Protein AF-A0A9N7MM96-F1 (afdb_monomer_lite)

Structure (mmCIF, N/CA/C/O backbone):
data_AF-A0A9N7MM96-F1
#
_entry.id   AF-A0A9N7MM96-F1
#
loop_
_atom_site.group_PDB
_atom_site.id
_atom_site.type_symbol
_atom_site.label_atom_id
_atom_site.label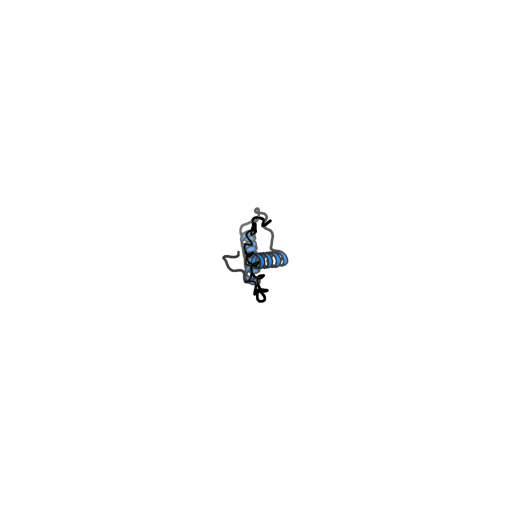_alt_id
_atom_site.label_comp_id
_atom_site.label_asym_id
_atom_site.label_entity_id
_atom_site.label_seq_id
_atom_site.pdbx_PDB_ins_code
_atom_site.Cartn_x
_atom_site.Cartn_y
_atom_site.Cartn_z
_atom_site.occupancy
_atom_site.B_iso_or_equiv
_atom_site.auth_seq_id
_atom_site.auth_comp_id
_atom_site.auth_asym_id
_atom_site.auth_atom_id
_atom_site.pdbx_PDB_model_num
ATOM 1 N N . ILE A 1 1 ? -24.217 49.245 85.670 1.00 51.16 1 ILE A N 1
ATOM 2 C CA . ILE A 1 1 ? -23.754 48.120 84.821 1.00 51.16 1 ILE A CA 1
ATOM 3 C C . ILE A 1 1 ? -24.854 47.829 83.816 1.00 51.16 1 ILE A C 1
ATOM 5 O O . ILE A 1 1 ? -25.950 47.547 84.266 1.00 51.16 1 ILE A O 1
ATOM 9 N N . MET A 1 2 ? -24.589 47.941 82.513 1.00 37.16 2 MET A N 1
ATOM 10 C CA . MET A 1 2 ? -25.038 46.991 81.480 1.00 37.16 2 MET A CA 1
ATOM 11 C C . MET A 1 2 ? -24.443 47.428 80.136 1.00 37.16 2 MET A C 1
ATOM 13 O O . MET A 1 2 ? -24.692 48.523 79.641 1.00 37.16 2 MET A O 1
ATOM 17 N N . ALA A 1 3 ? -23.549 46.583 79.623 1.00 46.59 3 ALA A N 1
ATOM 18 C CA . ALA A 1 3 ? -22.722 46.818 78.453 1.00 46.59 3 ALA A CA 1
ATOM 19 C C . ALA A 1 3 ? -23.477 46.534 77.146 1.00 46.59 3 ALA A C 1
ATOM 21 O O . ALA A 1 3 ? -24.319 45.641 77.062 1.00 46.59 3 ALA A O 1
ATOM 22 N N . ARG A 1 4 ? -23.106 47.304 76.120 1.00 46.62 4 ARG A N 1
ATOM 23 C CA . ARG A 1 4 ? -23.517 47.191 74.717 1.00 46.62 4 ARG A CA 1
ATOM 24 C C . ARG A 1 4 ? -23.279 45.768 74.191 1.00 46.62 4 ARG A C 1
ATOM 26 O O . ARG A 1 4 ? -22.165 45.255 74.266 1.00 46.62 4 ARG A O 1
ATOM 33 N N . ARG A 1 5 ? -24.315 45.139 73.631 1.00 49.94 5 ARG A N 1
ATOM 34 C CA . ARG A 1 5 ? -24.243 43.801 73.024 1.00 49.94 5 ARG A CA 1
ATOM 35 C C . ARG A 1 5 ? -23.882 43.942 71.540 1.00 49.94 5 ARG A C 1
ATOM 37 O O . ARG A 1 5 ? -24.737 44.256 70.720 1.00 49.94 5 ARG A O 1
ATOM 44 N N . ASN A 1 6 ? -22.615 43.715 71.197 1.00 51.50 6 ASN A N 1
ATOM 45 C CA . ASN A 1 6 ? -22.162 43.589 69.809 1.00 51.50 6 ASN A CA 1
ATOM 46 C C . ASN A 1 6 ? -22.601 42.220 69.259 1.00 51.50 6 ASN A C 1
ATOM 48 O O . ASN A 1 6 ? -21.943 41.208 69.503 1.00 51.50 6 ASN A O 1
ATOM 52 N N . ALA A 1 7 ? -23.720 42.171 68.534 1.00 47.50 7 ALA A N 1
ATOM 53 C CA . ALA A 1 7 ? -24.150 40.974 67.816 1.00 47.50 7 ALA A CA 1
ATOM 54 C C . ALA A 1 7 ? -23.361 40.868 66.503 1.00 47.50 7 ALA A C 1
ATOM 56 O O . ALA A 1 7 ? -23.638 41.542 65.514 1.00 47.50 7 ALA A O 1
ATOM 57 N N . ARG A 1 8 ? -22.311 40.047 66.533 1.00 49.72 8 ARG A N 1
ATOM 58 C CA . ARG A 1 8 ? -21.457 39.738 65.388 1.00 49.72 8 ARG A CA 1
ATOM 59 C C . ARG A 1 8 ? -22.283 39.028 64.315 1.00 49.72 8 ARG A C 1
ATOM 61 O O . ARG A 1 8 ? -22.731 37.904 64.521 1.00 49.72 8 ARG A O 1
ATOM 68 N N . ASN A 1 9 ? -22.456 39.732 63.203 1.00 49.50 9 ASN A N 1
ATOM 69 C CA . ASN A 1 9 ? -22.967 39.296 61.910 1.00 49.50 9 ASN A CA 1
ATOM 70 C C . ASN A 1 9 ? -22.541 37.843 61.597 1.00 49.50 9 ASN A C 1
ATOM 72 O O . ASN A 1 9 ? -21.384 37.594 61.257 1.00 49.50 9 ASN A O 1
ATOM 76 N N . ARG A 1 10 ? -23.447 36.872 61.775 1.00 46.66 10 ARG A N 1
ATOM 77 C CA . ARG A 1 10 ? -23.247 35.480 61.347 1.00 46.66 10 ARG A CA 1
ATOM 78 C C . ARG A 1 10 ? -23.995 35.281 60.039 1.00 46.66 10 ARG A C 1
ATOM 80 O O . ARG A 1 10 ? -25.170 34.934 60.033 1.00 46.66 10 ARG A O 1
ATOM 87 N N . GLN A 1 11 ? -23.301 35.533 58.939 1.00 45.78 11 GLN A N 1
ATOM 88 C CA . GLN A 1 11 ? -23.743 35.114 57.618 1.00 45.78 11 GLN A CA 1
ATOM 89 C C . GLN A 1 11 ? -23.669 33.575 57.551 1.00 45.78 11 GLN A C 1
ATOM 91 O O . GLN A 1 11 ? -22.620 33.023 57.896 1.00 45.78 11 GLN A O 1
ATOM 96 N N . PRO A 1 12 ? -24.738 32.860 57.158 1.00 49.84 12 PRO A N 1
ATOM 97 C CA . PRO A 1 12 ? -24.636 31.440 56.858 1.00 49.84 12 PRO A CA 1
ATOM 98 C C . PRO A 1 12 ? -23.765 31.268 55.609 1.00 49.84 12 PRO A C 1
ATOM 100 O O . PRO A 1 12 ? -24.015 31.883 54.574 1.00 49.84 12 PRO A O 1
ATOM 103 N N . THR A 1 13 ? -22.706 30.471 55.715 1.00 54.62 13 THR A N 1
ATOM 104 C CA . THR A 1 13 ? -21.861 30.098 54.575 1.00 54.62 13 THR A CA 1
ATOM 105 C C . THR A 1 13 ? -22.690 29.298 53.565 1.00 54.62 13 THR A C 1
ATOM 107 O O . THR A 1 13 ? -23.341 28.338 53.987 1.00 54.62 13 THR A O 1
ATOM 110 N N . PRO A 1 14 ? -22.676 29.625 52.260 1.00 56.66 14 PRO A N 1
ATOM 111 C CA . PRO A 1 14 ? -23.288 28.759 51.261 1.00 56.66 14 PRO A CA 1
ATOM 112 C C . PRO A 1 14 ? -22.523 27.430 51.202 1.00 56.66 14 PRO A C 1
ATOM 114 O O . PRO A 1 14 ? -21.291 27.410 51.201 1.00 56.66 14 PRO A O 1
ATOM 117 N N . SER A 1 15 ? -23.259 26.319 51.207 1.00 55.5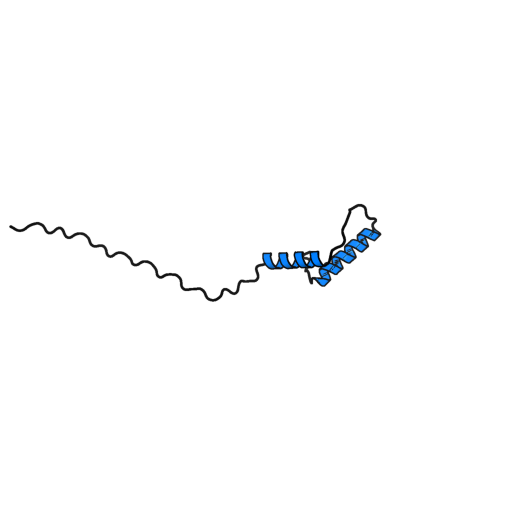3 15 SER A N 1
ATOM 118 C CA . SER A 1 15 ? -22.711 24.969 51.068 1.00 55.53 15 SER A CA 1
ATOM 119 C C . SER A 1 15 ? -21.933 24.825 49.750 1.00 55.53 15 SER A C 1
ATOM 121 O O . SER A 1 15 ? -22.348 25.406 48.744 1.00 55.53 15 SER A O 1
ATOM 123 N N . PRO A 1 16 ? -20.834 24.048 49.713 1.00 66.75 16 PRO A N 1
ATOM 124 C CA . PRO A 1 16 ? -20.177 23.718 48.453 1.00 66.75 16 PRO A CA 1
ATOM 125 C C . PRO A 1 16 ? -21.136 22.914 47.552 1.00 66.75 16 PRO A C 1
ATOM 127 O O . PRO A 1 16 ? -21.951 22.144 48.073 1.00 66.75 16 PRO A O 1
ATOM 130 N N . PRO A 1 17 ? -21.074 23.081 46.217 1.00 65.12 17 PRO A N 1
ATOM 131 C CA . PRO A 1 17 ? -21.906 22.309 45.301 1.00 65.12 17 PRO A CA 1
ATOM 132 C C . PRO A 1 17 ? -21.585 20.807 45.408 1.00 65.12 17 PRO A C 1
ATOM 134 O O . PRO A 1 17 ? -20.440 20.446 45.699 1.00 65.12 17 PRO A O 1
ATOM 137 N N . PRO A 1 18 ? -22.570 19.918 45.179 1.00 66.00 18 PRO A N 1
ATOM 138 C CA . PRO A 1 18 ? -22.337 18.479 45.197 1.00 66.00 18 PRO A CA 1
ATOM 139 C C . PRO A 1 18 ? -21.331 18.090 44.106 1.00 66.00 18 PRO A C 1
ATOM 141 O O . PRO A 1 18 ? -21.387 18.598 42.985 1.00 66.00 18 PRO A O 1
ATOM 144 N N . SER A 1 19 ? -20.401 17.191 44.438 1.00 60.78 19 SER A N 1
ATOM 145 C CA . SER A 1 19 ? -19.442 16.632 43.482 1.00 60.78 19 SER A CA 1
ATOM 146 C C . SER A 1 19 ? -20.166 15.994 42.285 1.00 60.78 19 SER A C 1
ATOM 148 O O . SER A 1 19 ? -21.212 15.365 42.479 1.00 60.78 19 SER A O 1
ATOM 150 N N . PRO A 1 20 ? -19.636 16.123 41.054 1.00 62.81 20 PRO A N 1
ATOM 151 C CA . PRO A 1 20 ? -20.244 15.501 39.884 1.00 62.81 20 PRO A CA 1
ATOM 152 C C . PRO A 1 20 ? -20.249 13.974 40.044 1.00 62.81 20 PRO A C 1
ATOM 154 O O . PRO A 1 20 ? -19.243 13.379 40.432 1.00 62.81 20 PRO A O 1
ATOM 157 N N . SER A 1 21 ? -21.395 13.347 39.767 1.00 63.31 21 SER A N 1
ATOM 158 C CA . SER A 1 21 ? -21.523 11.884 39.738 1.00 63.31 21 SER A CA 1
ATOM 159 C C . SER A 1 21 ? -20.554 11.262 38.725 1.00 63.31 21 SER A C 1
ATOM 161 O O . SER A 1 21 ? -20.277 11.888 37.699 1.00 63.31 21 SER A O 1
ATOM 163 N N . PRO A 1 22 ? -20.072 10.027 38.960 1.00 61.50 22 PRO A N 1
ATOM 164 C CA . PRO A 1 22 ? -19.314 9.292 37.958 1.00 61.50 22 PRO A CA 1
ATOM 165 C C . PRO A 1 22 ? -20.202 9.063 36.730 1.00 61.50 22 PRO A C 1
ATOM 167 O O . PRO A 1 22 ? -21.268 8.452 36.823 1.00 61.50 22 PRO A O 1
ATOM 170 N N . SER A 1 23 ? -19.782 9.599 35.586 1.00 60.16 23 SER A N 1
ATOM 171 C CA . SER A 1 23 ? -20.446 9.387 34.303 1.00 60.16 23 SER A CA 1
ATOM 172 C C . SER A 1 23 ? -20.576 7.883 33.994 1.00 60.16 23 SER A C 1
ATOM 174 O O . SER A 1 23 ? -19.672 7.116 34.342 1.00 60.16 23 SER A O 1
ATOM 176 N N . PRO A 1 24 ? -21.647 7.442 33.303 1.00 67.00 24 PRO A N 1
ATOM 177 C CA . PRO A 1 24 ? -21.733 6.097 32.724 1.00 67.00 24 PRO A CA 1
ATOM 178 C C . PRO A 1 24 ? -20.488 5.796 31.875 1.00 67.00 24 PRO A C 1
ATOM 180 O O . PRO A 1 24 ? -19.891 6.751 31.372 1.00 67.00 24 PRO A O 1
ATOM 183 N N . PRO A 1 25 ? -20.090 4.520 31.670 1.00 62.84 25 PRO A N 1
ATOM 184 C CA . PRO A 1 25 ? -18.951 4.189 30.820 1.00 62.84 25 PRO A CA 1
ATOM 185 C C . PRO A 1 25 ? -19.149 4.867 29.468 1.00 62.84 25 PRO A C 1
ATOM 187 O O . PRO A 1 25 ? -20.049 4.517 28.704 1.00 62.84 25 PRO A O 1
ATOM 190 N N . HIS A 1 26 ? -18.351 5.907 29.228 1.00 58.84 26 HIS A N 1
ATOM 191 C CA . HIS A 1 26 ? -18.346 6.640 27.983 1.00 58.84 26 HIS A CA 1
ATOM 192 C C . HIS A 1 26 ? -18.056 5.609 26.895 1.00 58.84 26 HIS A C 1
ATOM 194 O O . HIS A 1 26 ? -16.931 5.122 26.794 1.00 58.84 26 HIS A O 1
ATOM 200 N N . GLN A 1 27 ? -19.064 5.249 26.097 1.00 61.16 27 GLN A N 1
ATOM 201 C CA . GLN A 1 27 ? -18.800 4.684 24.785 1.00 61.16 27 GLN A CA 1
ATOM 202 C C . GLN A 1 27 ? -18.044 5.780 24.040 1.00 61.16 27 GLN A C 1
ATOM 204 O O . GLN A 1 27 ? -18.641 6.742 23.560 1.00 61.16 27 GLN A O 1
ATOM 209 N N . GLN A 1 28 ? -16.712 5.706 24.075 1.00 59.78 28 GLN A N 1
ATOM 210 C CA . GLN A 1 28 ? -15.857 6.548 23.259 1.00 59.78 28 GLN A CA 1
ATOM 211 C C . GLN A 1 28 ? -16.332 6.342 21.827 1.00 59.78 28 GLN A C 1
ATOM 213 O O . GLN A 1 28 ? -16.215 5.242 21.286 1.00 59.78 28 GLN A O 1
ATOM 218 N N . ALA A 1 29 ? -16.911 7.387 21.235 1.00 62.25 29 ALA A N 1
ATOM 219 C CA . ALA A 1 29 ? -17.101 7.414 19.798 1.00 62.25 29 ALA A CA 1
ATOM 220 C C . ALA A 1 29 ? -15.746 7.063 19.157 1.00 62.25 29 ALA A C 1
ATOM 222 O O . ALA A 1 29 ? -14.712 7.509 19.671 1.00 62.25 29 ALA A O 1
ATOM 223 N N . PRO A 1 30 ? -15.713 6.231 18.104 1.00 62.81 30 PRO A N 1
ATOM 224 C CA . PRO A 1 30 ? -14.459 5.844 17.479 1.00 62.81 30 PRO A CA 1
ATOM 225 C C . PRO A 1 30 ? -13.698 7.112 17.089 1.00 62.81 30 PRO A C 1
ATOM 227 O O . PRO A 1 30 ? -14.154 7.882 16.249 1.00 62.81 30 PRO A O 1
ATOM 230 N N . ASN A 1 31 ? -12.562 7.359 17.748 1.00 67.44 31 ASN A N 1
ATOM 231 C CA . ASN A 1 31 ? -11.716 8.503 17.439 1.00 67.44 31 ASN A CA 1
ATOM 232 C C . ASN A 1 31 ? -11.212 8.328 15.997 1.00 67.44 31 ASN A C 1
ATOM 234 O O . ASN A 1 31 ? -10.438 7.395 15.753 1.00 67.44 31 ASN A O 1
ATOM 238 N N . PRO A 1 32 ? -11.585 9.204 15.048 1.00 66.88 32 PRO A N 1
ATOM 239 C CA . PRO A 1 32 ? -11.201 9.045 13.644 1.00 66.88 32 PRO A CA 1
ATOM 240 C C . PRO A 1 32 ? -9.676 9.080 13.465 1.00 66.88 32 PRO A C 1
ATOM 242 O O . PRO A 1 32 ? -9.126 8.333 12.659 1.00 66.88 32 PRO A O 1
ATOM 245 N N . ALA A 1 33 ? -8.969 9.839 14.311 1.00 71.12 33 ALA A N 1
ATOM 246 C CA . ALA A 1 33 ? -7.506 9.849 14.361 1.00 71.12 33 ALA A CA 1
ATOM 247 C C . ALA A 1 33 ? -6.901 8.470 14.702 1.00 71.12 33 ALA A C 1
ATOM 249 O O . ALA A 1 33 ? -5.871 8.087 14.154 1.00 71.12 33 ALA A O 1
ATOM 250 N N . GLY A 1 34 ? -7.552 7.697 15.580 1.00 73.69 34 GLY A N 1
ATOM 251 C CA . GLY A 1 34 ? -7.110 6.345 15.932 1.00 73.69 34 GLY A CA 1
ATOM 252 C C . GLY A 1 34 ? -7.366 5.332 14.815 1.00 73.69 34 GLY A C 1
ATOM 253 O O . GLY A 1 34 ? -6.549 4.439 14.600 1.00 73.69 34 GLY A O 1
ATOM 254 N N . ALA A 1 35 ? -8.464 5.492 14.072 1.00 76.19 35 ALA A N 1
ATOM 255 C CA . ALA A 1 35 ? -8.778 4.650 12.919 1.00 76.19 35 ALA A CA 1
ATOM 256 C C . ALA A 1 35 ? -7.781 4.863 11.765 1.00 76.19 35 ALA A C 1
ATOM 258 O O . ALA A 1 35 ? -7.269 3.888 11.219 1.00 76.19 35 ALA A O 1
ATOM 259 N N . HIS A 1 36 ? -7.426 6.118 11.469 1.00 81.06 36 HIS A N 1
ATOM 260 C CA . HIS A 1 36 ? -6.434 6.450 10.442 1.00 81.06 36 HIS A CA 1
ATOM 261 C C . HIS A 1 36 ? -5.056 5.838 10.743 1.00 81.06 36 HIS A C 1
ATOM 263 O O . HIS A 1 36 ? -4.439 5.217 9.880 1.00 81.06 36 HIS A O 1
ATOM 269 N N . LEU A 1 37 ? -4.580 5.939 11.992 1.00 87.62 37 LEU A N 1
ATOM 270 C CA . LEU A 1 37 ? -3.300 5.337 12.386 1.00 87.62 37 LEU A CA 1
ATOM 271 C C . LEU A 1 37 ? -3.278 3.814 12.197 1.00 87.62 37 LEU A C 1
ATOM 273 O O . LEU A 1 37 ? -2.243 3.267 11.818 1.00 87.62 37 LEU A O 1
ATOM 277 N N . LYS A 1 38 ? -4.402 3.123 12.423 1.00 88.50 38 LYS A N 1
ATOM 278 C CA . LYS A 1 38 ? -4.485 1.675 12.188 1.00 88.50 38 LYS A CA 1
ATOM 279 C C . LYS A 1 38 ? -4.312 1.322 10.713 1.00 88.50 38 LYS A C 1
ATOM 281 O O . LYS A 1 38 ? -3.543 0.411 10.422 1.00 88.50 38 LYS A O 1
ATOM 286 N N . ILE A 1 39 ? -4.965 2.054 9.811 1.00 88.38 39 ILE A N 1
ATOM 287 C CA . ILE A 1 39 ? -4.872 1.819 8.362 1.00 88.38 39 ILE A CA 1
ATOM 28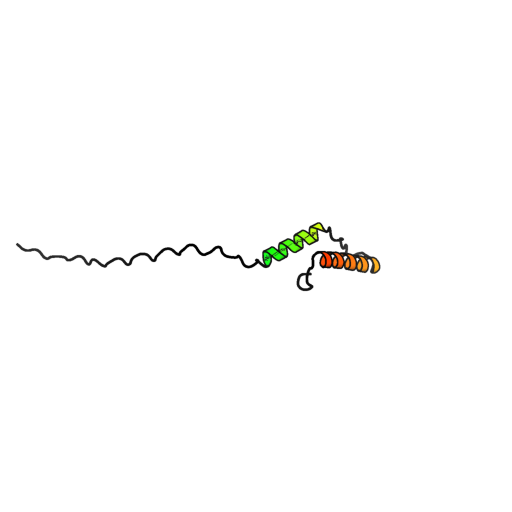8 C C . ILE A 1 39 ? -3.434 2.028 7.881 1.00 88.38 39 ILE A C 1
ATOM 290 O O . ILE A 1 39 ? -2.889 1.168 7.196 1.00 88.38 39 ILE A O 1
ATOM 294 N N . VAL A 1 40 ? -2.765 3.097 8.328 1.00 89.94 40 VAL A N 1
ATOM 295 C CA . VAL A 1 40 ? -1.352 3.356 7.989 1.00 89.94 40 VAL A CA 1
ATOM 296 C C . VAL A 1 40 ? -0.437 2.220 8.454 1.00 89.94 40 VAL A C 1
ATOM 298 O O . VAL A 1 40 ? 0.459 1.798 7.722 1.00 89.94 40 VAL A O 1
ATOM 301 N N . LEU A 1 41 ? -0.643 1.700 9.667 1.00 93.38 41 LEU A N 1
ATOM 302 C CA . LEU A 1 41 ? 0.146 0.572 10.172 1.00 93.38 41 LEU A CA 1
ATOM 303 C C . LEU A 1 41 ? -0.101 -0.707 9.366 1.00 93.38 41 LEU A C 1
ATOM 305 O O . LEU A 1 41 ? 0.852 -1.426 9.066 1.00 93.38 41 LEU A O 1
ATOM 309 N N . GLN A 1 42 ? -1.352 -0.976 8.986 1.00 93.00 42 GLN A N 1
ATOM 310 C CA . GLN A 1 42 ? -1.690 -2.122 8.144 1.00 93.00 42 GLN A CA 1
ATOM 311 C C . GLN A 1 42 ? -1.096 -1.977 6.737 1.00 93.00 42 GLN A C 1
ATOM 313 O O . GLN A 1 42 ? -0.477 -2.919 6.252 1.00 93.00 42 GLN A O 1
ATOM 318 N N . PHE A 1 43 ? -1.163 -0.793 6.129 1.00 93.00 43 PHE A N 1
ATOM 319 C CA . PHE A 1 43 ? -0.516 -0.512 4.847 1.00 93.00 43 PHE A CA 1
ATOM 320 C C . PHE A 1 43 ? 0.988 -0.763 4.898 1.00 93.00 43 PHE A C 1
ATOM 322 O O . PHE A 1 43 ? 1.519 -1.498 4.072 1.00 93.00 43 PHE A O 1
ATOM 329 N N . ARG A 1 44 ? 1.678 -0.264 5.931 1.00 93.06 44 ARG A N 1
ATOM 330 C CA . ARG A 1 44 ? 3.112 -0.538 6.119 1.00 93.06 44 ARG A CA 1
ATOM 331 C C . ARG A 1 44 ? 3.416 -2.026 6.287 1.00 93.06 44 ARG A C 1
ATOM 333 O O . ARG A 1 44 ? 4.469 -2.469 5.843 1.00 93.06 44 ARG A O 1
ATOM 340 N N . SER A 1 45 ? 2.516 -2.795 6.903 1.00 94.62 45 SER A N 1
ATOM 341 C CA . SER A 1 45 ? 2.690 -4.247 7.052 1.00 94.62 45 SER A CA 1
ATOM 342 C C . SER A 1 45 ? 2.611 -5.012 5.725 1.00 94.62 45 SER A C 1
ATOM 344 O O . SER A 1 45 ? 3.209 -6.078 5.615 1.00 94.62 45 SER A O 1
ATOM 346 N N . LEU A 1 46 ? 1.954 -4.446 4.705 1.00 93.62 46 LEU A N 1
ATOM 347 C CA . LEU A 1 46 ? 1.907 -5.010 3.352 1.00 93.62 46 LEU A CA 1
ATOM 348 C C . LEU A 1 46 ? 3.196 -4.767 2.555 1.00 93.62 46 LEU A C 1
ATOM 350 O O . LEU A 1 46 ? 3.322 -5.301 1.461 1.00 93.62 46 LEU A O 1
ATOM 354 N N . THR A 1 47 ? 4.160 -4.010 3.101 1.00 93.12 47 THR A N 1
ATOM 355 C CA . THR A 1 47 ? 5.428 -3.661 2.431 1.00 93.12 47 THR A CA 1
ATOM 356 C C . THR A 1 47 ? 5.167 -3.101 1.024 1.00 93.12 47 THR A C 1
ATOM 358 O O . THR A 1 47 ? 5.469 -3.755 0.025 1.00 93.12 47 THR A O 1
ATOM 361 N N . PRO A 1 48 ? 4.534 -1.916 0.930 1.00 92.50 48 PRO A N 1
ATOM 362 C CA . PRO A 1 48 ? 4.186 -1.321 -0.352 1.00 92.50 48 PRO A CA 1
ATOM 363 C C . PRO A 1 48 ? 5.445 -1.105 -1.200 1.00 92.50 48 PRO A C 1
ATOM 365 O O . PRO A 1 48 ? 6.502 -0.785 -0.644 1.00 92.50 48 PRO A O 1
ATOM 368 N N . PRO A 1 49 ? 5.351 -1.269 -2.529 1.00 93.81 49 PRO A N 1
ATOM 369 C CA . PRO A 1 49 ? 6.496 -1.085 -3.405 1.00 93.81 49 PRO A CA 1
ATOM 370 C C . PRO A 1 49 ? 6.986 0.366 -3.356 1.00 93.81 49 PRO A C 1
ATOM 372 O O . PRO A 1 49 ? 6.195 1.312 -3.299 1.00 93.81 49 PRO A O 1
ATOM 375 N N . GLU A 1 50 ? 8.303 0.546 -3.389 1.00 92.62 50 GLU A N 1
ATOM 376 C CA . GLU A 1 50 ? 8.921 1.870 -3.427 1.00 92.62 50 GLU A CA 1
ATOM 377 C C . GLU A 1 50 ? 8.864 2.464 -4.836 1.00 92.62 50 GLU A C 1
ATOM 379 O O . GLU A 1 50 ? 8.936 1.744 -5.833 1.00 92.62 50 GLU A O 1
ATOM 384 N N . PHE A 1 51 ? 8.755 3.790 -4.899 1.00 91.88 51 PHE A N 1
ATOM 385 C CA . PHE A 1 51 ? 8.818 4.553 -6.137 1.00 91.88 51 PHE A CA 1
ATOM 386 C C . PHE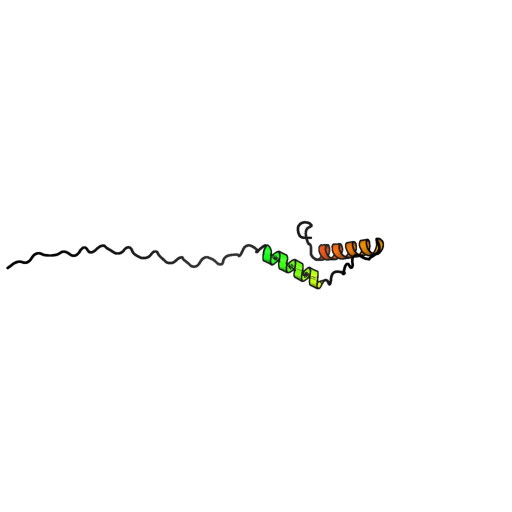 A 1 51 ? 10.033 5.478 -6.108 1.00 91.88 51 PHE A C 1
ATOM 388 O O . PHE A 1 51 ? 10.151 6.332 -5.229 1.00 91.88 51 PHE A O 1
ATOM 395 N N . HIS A 1 52 ? 10.931 5.314 -7.071 1.00 90.88 52 HIS A N 1
ATOM 396 C CA . HIS A 1 52 ? 12.216 6.006 -7.145 1.00 90.88 52 HIS A CA 1
ATOM 397 C C . HIS A 1 52 ? 12.180 7.217 -8.092 1.00 90.88 52 HIS A C 1
ATOM 399 O O . HIS A 1 52 ? 13.152 7.968 -8.165 1.00 90.88 52 HIS A O 1
ATOM 405 N N . GLY A 1 53 ? 11.076 7.427 -8.819 1.00 89.38 53 GLY A N 1
ATOM 406 C CA . GLY A 1 53 ? 10.871 8.547 -9.742 1.00 89.38 53 GLY A CA 1
ATOM 407 C C . GLY A 1 53 ? 11.698 8.496 -11.031 1.00 89.38 53 GLY A C 1
ATOM 408 O O . GLY A 1 53 ? 11.689 9.460 -11.794 1.00 89.38 53 GLY A O 1
ATOM 409 N N . THR A 1 54 ? 12.418 7.403 -11.281 1.00 92.00 54 THR A N 1
ATOM 410 C CA . THR A 1 54 ? 13.272 7.208 -12.473 1.00 92.00 54 THR A CA 1
ATOM 411 C C . THR A 1 54 ? 12.802 6.047 -13.350 1.00 92.00 54 THR A C 1
ATOM 413 O O . THR A 1 54 ? 13.364 5.788 -14.414 1.00 92.00 54 THR A O 1
ATOM 416 N N . GLU A 1 55 ? 11.761 5.353 -12.904 1.00 90.94 55 GLU A N 1
ATOM 417 C CA . GLU A 1 55 ? 11.153 4.208 -13.549 1.00 90.94 55 GLU A CA 1
ATOM 418 C C . GLU A 1 55 ? 10.458 4.588 -14.864 1.00 90.94 55 GLU A C 1
ATOM 420 O O . GLU A 1 55 ? 9.876 5.664 -15.014 1.00 90.94 55 GLU A O 1
ATOM 425 N N . GLY A 1 56 ? 10.501 3.671 -15.833 1.00 92.62 56 GLY A N 1
ATOM 426 C CA . GLY A 1 56 ? 9.792 3.822 -17.101 1.00 92.62 56 GLY A CA 1
ATOM 427 C C . GLY A 1 56 ? 8.268 3.712 -16.941 1.00 92.62 56 GLY A C 1
ATOM 428 O O . GLY A 1 56 ? 7.786 3.174 -15.942 1.00 9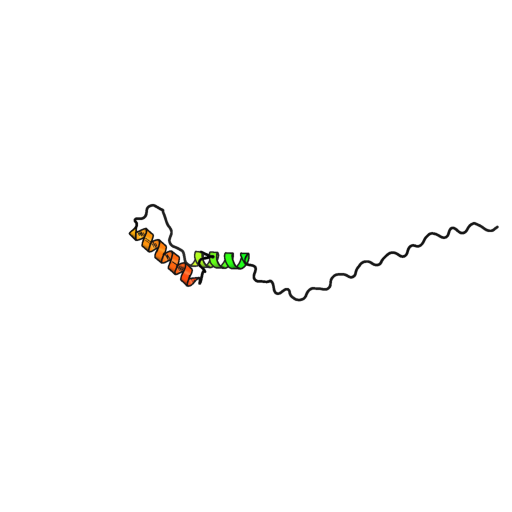2.62 56 GLY A O 1
ATOM 429 N N . PRO A 1 57 ? 7.486 4.156 -17.941 1.00 92.94 57 PRO A N 1
ATOM 430 C CA . PRO A 1 57 ? 6.023 4.216 -17.855 1.00 92.94 57 PRO A CA 1
ATOM 431 C C . PRO A 1 57 ? 5.361 2.862 -17.561 1.00 92.94 57 PRO A C 1
ATOM 433 O O . PRO A 1 57 ? 4.364 2.816 -16.847 1.00 92.94 57 PRO A O 1
ATOM 436 N N . GLU A 1 58 ? 5.918 1.755 -18.059 1.00 93.38 58 GLU A N 1
ATOM 437 C CA . GLU A 1 58 ? 5.410 0.406 -17.767 1.00 93.38 58 GLU A CA 1
ATOM 438 C C . GLU A 1 58 ? 5.600 0.032 -16.293 1.00 93.38 58 GLU A C 1
ATOM 440 O O . GLU A 1 58 ? 4.681 -0.458 -15.641 1.00 93.38 58 GLU A O 1
ATOM 445 N N . THR A 1 59 ? 6.779 0.318 -15.742 1.00 93.25 59 THR A N 1
ATOM 446 C CA . THR A 1 59 ? 7.087 0.074 -14.331 1.00 93.25 59 THR A CA 1
ATOM 447 C C . THR A 1 59 ? 6.260 0.979 -13.418 1.00 93.25 59 THR A C 1
ATOM 449 O O . THR A 1 59 ? 5.788 0.523 -12.382 1.00 93.25 59 THR A O 1
ATOM 452 N N . VAL A 1 60 ? 6.015 2.229 -13.823 1.00 95.50 60 VAL A N 1
ATOM 453 C CA . VAL A 1 60 ? 5.107 3.148 -13.118 1.00 95.50 60 VAL A CA 1
ATOM 454 C C . VAL A 1 60 ? 3.685 2.585 -13.091 1.00 95.50 60 VAL A C 1
ATOM 456 O O . VAL A 1 60 ? 3.060 2.561 -12.035 1.00 95.50 60 VAL A O 1
ATOM 459 N N . ALA A 1 61 ? 3.171 2.103 -14.227 1.00 94.88 61 ALA A N 1
ATOM 460 C CA . ALA A 1 61 ? 1.829 1.526 -14.298 1.00 94.88 61 ALA A CA 1
ATOM 461 C C . ALA A 1 61 ? 1.685 0.300 -13.383 1.00 94.88 61 ALA A C 1
ATOM 463 O O . ALA A 1 61 ? 0.682 0.147 -12.686 1.00 94.88 61 ALA A O 1
ATOM 464 N N . GLU A 1 62 ? 2.713 -0.544 -13.346 1.00 95.12 62 GLU A N 1
ATOM 465 C CA . GLU A 1 62 ? 2.753 -1.716 -12.478 1.00 95.12 62 GLU A CA 1
ATOM 466 C C . GLU A 1 62 ? 2.857 -1.338 -10.989 1.00 95.12 62 GLU A C 1
ATOM 468 O O . GLU A 1 62 ? 2.170 -1.934 -10.160 1.00 95.12 62 GLU A O 1
ATOM 473 N N . TRP A 1 63 ? 3.631 -0.303 -10.645 1.00 95.75 63 TRP A N 1
ATOM 474 C CA . TRP A 1 63 ? 3.688 0.244 -9.286 1.00 95.75 63 TRP A CA 1
ATOM 475 C C . TRP A 1 63 ? 2.316 0.751 -8.818 1.00 95.75 63 TRP A C 1
ATOM 477 O O . TRP A 1 63 ? 1.857 0.358 -7.746 1.00 95.75 63 TRP A O 1
ATOM 487 N N . ILE A 1 64 ? 1.618 1.540 -9.648 1.00 95.31 64 ILE A N 1
ATOM 488 C CA . ILE A 1 64 ? 0.257 2.021 -9.344 1.00 95.31 64 ILE A CA 1
ATOM 489 C C . ILE A 1 64 ? -0.677 0.830 -9.108 1.00 95.31 64 ILE A C 1
ATOM 491 O O . ILE A 1 64 ? -1.389 0.790 -8.107 1.00 95.31 64 ILE A O 1
ATOM 495 N N . ARG A 1 65 ? -0.640 -0.176 -9.992 1.00 95.81 65 ARG A N 1
ATOM 496 C CA . ARG A 1 65 ? -1.477 -1.377 -9.876 1.00 95.81 65 ARG A CA 1
ATOM 497 C C . ARG A 1 65 ? -1.263 -2.096 -8.543 1.00 95.81 65 ARG A C 1
ATOM 499 O O . ARG A 1 65 ? -2.231 -2.532 -7.926 1.00 95.81 65 ARG A O 1
ATOM 506 N N . GLN A 1 66 ? -0.016 -2.229 -8.098 1.00 95.50 66 GLN A N 1
ATOM 507 C CA . GLN A 1 66 ? 0.311 -2.879 -6.827 1.00 95.50 66 GLN A CA 1
ATOM 508 C C . GLN A 1 66 ? -0.129 -2.048 -5.613 1.00 95.50 66 GLN A C 1
ATOM 510 O O . GLN A 1 66 ? -0.602 -2.606 -4.624 1.00 95.50 66 GLN A O 1
ATOM 515 N N . ILE A 1 67 ? -0.018 -0.720 -5.688 1.00 95.31 67 ILE A N 1
ATOM 516 C CA . ILE A 1 67 ? -0.496 0.181 -4.633 1.00 95.31 67 ILE A CA 1
ATOM 517 C C . ILE A 1 67 ? -2.023 0.116 -4.498 1.00 95.31 67 ILE A C 1
ATOM 519 O O . ILE A 1 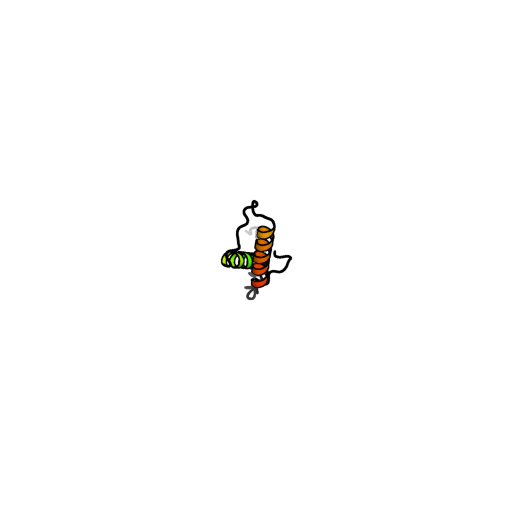67 ? -2.520 -0.046 -3.384 1.00 95.31 67 ILE A O 1
ATOM 523 N N . GLU A 1 68 ? -2.766 0.147 -5.607 1.00 94.69 68 GLU A N 1
ATOM 524 C CA . GLU A 1 68 ? -4.231 0.012 -5.585 1.00 94.69 68 GLU A CA 1
ATOM 525 C C . GLU A 1 68 ? -4.672 -1.332 -4.990 1.00 94.69 68 GLU A C 1
ATOM 527 O O . GLU A 1 68 ? -5.567 -1.372 -4.148 1.00 94.69 68 GLU A O 1
ATOM 532 N N . GLN A 1 69 ? -3.981 -2.428 -5.323 1.00 94.81 69 GLN A N 1
ATOM 533 C CA . GLN A 1 69 ? -4.252 -3.738 -4.716 1.00 94.81 69 GLN A CA 1
ATOM 534 C C . GLN A 1 69 ? -4.073 -3.736 -3.194 1.00 94.81 69 GLN A C 1
ATOM 536 O O . GLN A 1 69 ? -4.848 -4.375 -2.478 1.00 94.81 69 GLN A O 1
ATOM 541 N N . ASN A 1 70 ? -3.078 -3.011 -2.680 1.00 94.19 70 ASN A N 1
ATOM 542 C CA . ASN A 1 70 ? -2.897 -2.867 -1.240 1.00 94.19 70 ASN A CA 1
ATOM 543 C C . ASN A 1 70 ? -4.050 -2.081 -0.605 1.00 94.19 70 ASN A C 1
ATOM 545 O O . ASN A 1 70 ? -4.508 -2.452 0.474 1.00 94.19 70 ASN A O 1
ATOM 549 N N . PHE A 1 71 ? -4.554 -1.033 -1.259 1.00 93.25 71 PHE A N 1
ATOM 550 C CA . PHE A 1 71 ? -5.707 -0.290 -0.748 1.00 93.25 71 PHE A CA 1
ATOM 551 C C . PHE A 1 71 ? -7.004 -1.106 -0.776 1.00 93.25 71 PHE A C 1
ATOM 553 O O . PHE A 1 71 ? -7.758 -1.058 0.200 1.00 93.25 71 PHE A O 1
ATOM 560 N N . ASP A 1 72 ? -7.219 -1.914 -1.816 1.00 92.56 72 ASP A N 1
ATOM 561 C CA . ASP A 1 72 ? -8.356 -2.838 -1.904 1.00 92.56 72 ASP A CA 1
ATOM 562 C C . ASP A 1 72 ? -8.341 -3.863 -0.759 1.00 92.56 72 ASP A C 1
ATOM 564 O O . ASP A 1 72 ? -9.367 -4.109 -0.118 1.00 92.56 72 ASP A O 1
ATOM 568 N N . LEU A 1 73 ? -7.167 -4.425 -0.439 1.00 92.31 73 LEU A N 1
ATOM 569 C CA . LEU A 1 73 ? -6.995 -5.357 0.685 1.00 92.31 73 LEU A CA 1
ATOM 570 C C . LEU A 1 73 ? -7.305 -4.716 2.042 1.00 92.31 73 LEU A C 1
ATOM 572 O O . LEU A 1 73 ? -7.794 -5.390 2.950 1.00 92.31 73 LEU A O 1
ATOM 576 N N . LEU A 1 74 ? -7.023 -3.422 2.187 1.00 90.88 74 LEU A N 1
ATOM 577 C CA . LEU A 1 74 ? -7.303 -2.661 3.403 1.00 90.88 74 LEU A CA 1
ATOM 578 C C . LEU A 1 74 ? -8.739 -2.136 3.468 1.00 90.88 74 LEU A C 1
ATOM 580 O O . LEU A 1 74 ? -9.115 -1.580 4.499 1.00 90.88 74 LEU A O 1
ATOM 584 N N . GLN A 1 75 ? -9.529 -2.314 2.401 1.00 89.44 75 GLN A N 1
ATOM 585 C CA . GLN A 1 75 ? -10.860 -1.721 2.247 1.00 89.44 75 GLN A CA 1
ATOM 586 C C . GLN A 1 75 ? -10.838 -0.205 2.497 1.00 89.44 75 GLN A C 1
ATOM 588 O O . GLN A 1 75 ? -11.722 0.352 3.149 1.00 89.44 75 GLN A O 1
ATOM 593 N N . CYS A 1 76 ? -9.777 0.443 2.015 1.00 85.50 76 CYS A N 1
ATOM 594 C CA . CYS A 1 76 ? -9.558 1.875 2.153 1.00 85.50 76 CYS A CA 1
ATOM 595 C C . CYS A 1 76 ? -10.466 2.616 1.163 1.00 85.50 76 CYS A C 1
ATOM 597 O O . CYS A 1 76 ? -10.452 2.298 -0.027 1.00 85.50 76 CYS A O 1
ATOM 599 N N . SER A 1 77 ? -11.260 3.582 1.629 1.00 86.38 77 SER A N 1
ATOM 600 C CA . SER A 1 77 ? -12.054 4.423 0.726 1.00 86.38 77 SER A CA 1
ATOM 601 C C . SER A 1 77 ? -11.162 5.412 -0.025 1.00 86.38 77 SER A C 1
ATOM 603 O O . SER A 1 77 ? -10.052 5.711 0.417 1.00 86.38 77 SER A O 1
ATOM 605 N N . ASP A 1 78 ? -11.639 5.954 -1.146 1.00 85.31 78 ASP A N 1
ATOM 606 C CA . ASP A 1 78 ? -10.869 6.939 -1.915 1.00 85.31 78 ASP A CA 1
ATOM 607 C C . ASP A 1 78 ? -10.609 8.233 -1.127 1.00 85.31 78 ASP A C 1
ATOM 609 O O . ASP A 1 78 ? -9.614 8.899 -1.380 1.00 85.31 78 ASP A O 1
ATOM 613 N N . GLU A 1 79 ? -11.434 8.583 -0.129 1.00 86.12 79 GLU A N 1
ATOM 614 C CA . GLU A 1 79 ? -11.132 9.715 0.764 1.00 86.12 79 GLU A CA 1
ATOM 615 C C . GLU A 1 79 ? -9.986 9.429 1.749 1.00 86.12 79 GLU A C 1
ATOM 617 O O . GLU A 1 79 ? -9.467 10.355 2.374 1.00 86.12 79 GLU A O 1
ATOM 622 N N . GLN A 1 80 ? -9.639 8.155 1.949 1.00 80.19 80 GLN A N 1
ATOM 623 C CA . GLN A 1 80 ? -8.585 7.712 2.861 1.00 80.19 80 GLN A CA 1
ATOM 624 C C . GLN A 1 80 ? -7.249 7.430 2.154 1.00 80.19 80 GLN A C 1
ATOM 626 O O . GLN A 1 80 ? -6.230 7.379 2.847 1.00 80.19 80 GLN A O 1
ATOM 631 N N . LYS A 1 81 ? -7.264 7.201 0.834 1.00 80.06 81 LYS A N 1
ATOM 632 C CA . LYS A 1 81 ? -6.068 7.032 -0.009 1.00 80.06 81 LYS A CA 1
ATOM 633 C C . LYS A 1 81 ? -5.311 8.356 -0.149 1.00 80.06 81 LYS A C 1
ATOM 635 O O . LYS A 1 81 ? -4.063 8.309 -0.084 1.00 80.06 81 LYS A O 1
#

Sequence (81 aa):
IMARRNARNRQPTPSPPPSPSPSPPHQQAPNPAGAHLKIVLQFRSLTPPEFHGTEGPETVAEWIRQIEQNFDLLQCSDEQK

pLDDT: mean 77.03, std 17.75, range [37.16, 95.81]

Secondary structure (DSSP, 8-state):
----------PPPPPPPPPPPPPP-------HHHHHHHHHHHHHHT-PPP--S---HHHHHHHHHHHHHHHHHTT--TTT-

Radius of gyration: 33.82 Å; chains: 1; bounding box: 38×54×103 Å

Organism: Striga hermonthica (NCBI:txid68872)

Foldseek 3Di:
DDDDDDPPDDDDDDDDDDDDDDDDPPPPDPDVVVVLVVLVVQLVVVVQDDDPPPDDPVVVVVSVVRSVVSCVVSVPDPVSD